Protein AF-X1V3N1-F1 (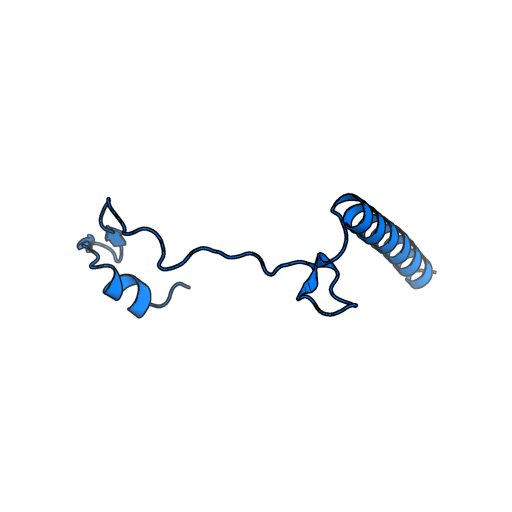afdb_monomer_lite)

Secondary structure (DSSP, 8-state):
---HHHHHTT-PEEEETTEEEPPSS-PPPSS---PPPGGGS-TT-GGGS-HHHHHHHHHHHHHHHHHHHHHHT-

Radius of gyration: 22.83 Å; chains: 1; bounding box: 51×23×52 Å

Organism: NCBI:txid412755

Sequence (74 aa):
PIPWALVEAQNPVDIGSGYYLLPPIRPPPSGRRQPTNLIELPDGDYRKHTNTVRRLIDRAKNVASFRSDYESYS

Structure (mmCIF, N/CA/C/O backbone):
data_AF-X1V3N1-F1
#
_entry.id   AF-X1V3N1-F1
#
loop_
_atom_site.group_PDB
_atom_site.id
_atom_site.type_symbol
_atom_site.label_atom_id
_atom_site.label_alt_id
_atom_site.label_comp_id
_atom_site.label_asym_id
_atom_site.label_entity_id
_atom_site.label_seq_id
_atom_site.pdbx_PDB_ins_code
_atom_site.Cartn_x
_atom_site.Cartn_y
_atom_site.Cartn_z
_atom_site.occupancy
_atom_site.B_iso_or_equiv
_atom_site.auth_seq_id
_atom_site.auth_comp_id
_atom_site.auth_asym_id
_atom_site.auth_atom_id
_atom_site.pdbx_PDB_model_num
ATOM 1 N N . PRO A 1 1 ? 8.018 8.551 13.590 1.00 71.31 1 PRO A N 1
ATOM 2 C CA . PRO A 1 1 ? 7.071 8.398 14.722 1.00 71.31 1 PRO A CA 1
ATOM 3 C C . PRO A 1 1 ? 5.629 8.192 14.228 1.00 71.31 1 PRO A C 1
ATOM 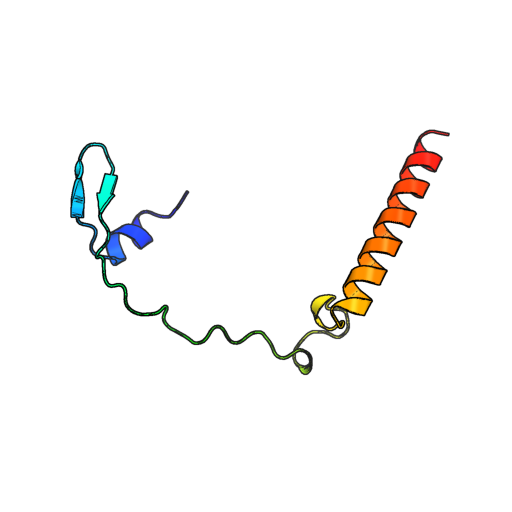5 O O . PRO A 1 1 ? 5.209 8.872 13.297 1.00 71.31 1 PRO A O 1
ATOM 8 N N . ILE A 1 2 ? 4.899 7.234 14.808 1.00 74.62 2 ILE A N 1
ATOM 9 C CA . ILE A 1 2 ? 3.477 7.017 14.499 1.00 74.62 2 ILE A CA 1
ATOM 10 C C . ILE A 1 2 ? 2.655 8.061 15.278 1.00 74.62 2 ILE A C 1
ATOM 12 O O . ILE A 1 2 ? 2.876 8.199 16.481 1.00 74.62 2 ILE A O 1
ATOM 16 N N . PRO A 1 3 ? 1.739 8.807 14.637 1.00 87.31 3 PRO A N 1
ATOM 17 C CA . PRO A 1 3 ? 0.851 9.742 15.327 1.00 87.31 3 PRO A CA 1
ATOM 18 C C . PRO A 1 3 ? -0.007 9.057 16.401 1.00 87.31 3 PRO A C 1
ATOM 20 O O . PRO A 1 3 ? -0.652 8.049 16.112 1.00 87.31 3 PRO A O 1
ATOM 23 N N . TRP A 1 4 ? -0.075 9.636 17.607 1.00 85.50 4 TRP A N 1
ATOM 24 C CA . TRP A 1 4 ? -0.858 9.088 18.728 1.00 85.50 4 TRP A CA 1
ATOM 25 C C . TRP A 1 4 ? -2.341 8.890 18.384 1.00 85.50 4 TRP A C 1
ATOM 27 O O . TRP A 1 4 ? -2.904 7.842 18.683 1.00 85.50 4 TRP A O 1
ATOM 37 N N . ALA A 1 5 ? -2.937 9.824 17.637 1.00 87.31 5 ALA A N 1
ATOM 38 C CA . ALA A 1 5 ? -4.326 9.732 17.181 1.00 87.31 5 ALA A CA 1
ATOM 39 C C . ALA A 1 5 ? -4.633 8.448 16.378 1.00 87.31 5 ALA A C 1
ATOM 41 O O . ALA A 1 5 ? -5.747 7.936 16.431 1.00 87.31 5 ALA A O 1
ATOM 42 N N . LEU A 1 6 ? -3.650 7.893 15.650 1.00 84.38 6 LEU A N 1
ATOM 43 C CA . LEU A 1 6 ? -3.822 6.625 14.926 1.00 84.38 6 LEU A CA 1
ATOM 44 C C . LEU A 1 6 ? -3.765 5.406 15.850 1.00 84.38 6 LEU A C 1
ATOM 46 O O . LEU A 1 6 ? -4.315 4.358 15.512 1.00 84.38 6 LEU A O 1
ATOM 50 N N . VAL A 1 7 ? -3.063 5.520 16.977 1.00 83.19 7 VAL A N 1
ATOM 51 C CA . VAL A 1 7 ? -2.969 4.468 17.994 1.00 83.19 7 VAL A CA 1
ATOM 52 C C . VAL A 1 7 ? -4.253 4.450 18.814 1.00 83.19 7 VAL A C 1
ATOM 54 O O . VAL A 1 7 ? -4.866 3.397 18.932 1.00 83.19 7 VAL A O 1
ATOM 57 N N . GLU A 1 8 ? -4.710 5.615 19.281 1.00 86.88 8 GLU A N 1
ATOM 58 C CA . GLU A 1 8 ? -5.947 5.785 20.054 1.00 86.88 8 GLU A CA 1
ATOM 59 C C . GLU A 1 8 ? -7.187 5.277 19.299 1.00 86.88 8 GLU A C 1
ATOM 61 O O . GLU A 1 8 ? -7.996 4.539 19.858 1.00 86.88 8 GLU A O 1
ATOM 66 N N . ALA A 1 9 ? -7.280 5.545 17.991 1.00 86.94 9 ALA A N 1
ATOM 67 C CA . ALA A 1 9 ? -8.373 5.066 17.139 1.00 86.94 9 ALA A CA 1
ATOM 68 C C . ALA A 1 9 ? -8.477 3.528 17.026 1.00 86.94 9 ALA A C 1
ATOM 70 O O . ALA A 1 9 ? -9.482 3.014 16.536 1.00 86.94 9 ALA A O 1
ATOM 71 N N . GLN A 1 10 ? -7.449 2.782 17.445 1.00 85.31 10 GLN A N 1
ATOM 72 C CA . GLN A 1 10 ? -7.428 1.315 17.417 1.00 85.31 10 GLN A CA 1
ATOM 73 C C . GLN A 1 10 ? -7.826 0.674 18.756 1.00 85.31 10 GLN A C 1
ATOM 75 O O . GLN A 1 10 ? -7.678 -0.539 18.900 1.00 85.31 10 GLN A O 1
ATOM 80 N N . ASN A 1 11 ? -8.345 1.458 19.711 1.00 87.50 11 ASN A N 1
ATOM 81 C CA . ASN A 1 11 ? -8.727 1.013 21.059 1.00 87.50 11 ASN A CA 1
ATOM 82 C C . ASN A 1 11 ? -7.613 0.204 21.756 1.00 87.50 11 ASN A C 1
ATOM 84 O O . ASN A 1 11 ? -7.792 -0.979 22.060 1.00 87.50 11 ASN A O 1
ATOM 88 N N . PRO A 1 12 ? -6.434 0.816 21.957 1.00 89.06 12 PRO A N 1
ATOM 89 C CA . PRO A 1 12 ? -5.296 0.159 22.578 1.00 89.06 12 PRO A CA 1
ATOM 90 C C . PRO A 1 12 ? -5.558 -0.123 24.063 1.00 89.06 12 PRO A C 1
ATOM 92 O O . PRO A 1 12 ? -6.191 0.671 24.755 1.00 89.06 12 PRO A O 1
ATOM 95 N N . VAL A 1 13 ? -4.998 -1.217 24.573 1.00 90.88 13 VAL A N 1
ATOM 96 C CA . VAL A 1 13 ? -4.941 -1.516 26.009 1.00 90.88 13 VAL A CA 1
ATOM 97 C C . VAL A 1 13 ? -3.578 -1.093 26.536 1.00 90.88 13 VAL A C 1
ATOM 99 O O . VAL A 1 13 ? -2.555 -1.570 26.050 1.00 90.88 13 VAL A O 1
ATOM 102 N N . ASP A 1 14 ? -3.552 -0.199 27.519 1.00 91.12 14 ASP A N 1
ATOM 103 C CA . ASP A 1 14 ? -2.312 0.168 28.205 1.00 91.12 14 ASP A CA 1
ATOM 104 C C . ASP A 1 14 ? -1.767 -1.035 28.990 1.00 91.12 14 ASP A C 1
ATOM 106 O O . ASP A 1 14 ? -2.495 -1.681 29.746 1.00 91.12 14 ASP A O 1
ATOM 110 N N . ILE A 1 15 ? -0.487 -1.343 28.787 1.00 92.94 15 ILE A N 1
ATOM 111 C CA . ILE A 1 15 ? 0.235 -2.405 29.502 1.00 92.94 15 ILE A CA 1
ATOM 112 C C . ILE A 1 15 ? 1.393 -1.851 30.350 1.00 92.94 15 ILE A C 1
ATOM 114 O O . ILE A 1 15 ? 2.188 -2.620 30.890 1.00 92.94 15 ILE A O 1
ATOM 118 N N . GLY A 1 16 ? 1.471 -0.527 30.502 1.00 92.38 16 GLY A N 1
ATOM 119 C CA . GLY A 1 16 ? 2.462 0.180 31.302 1.00 92.38 16 GLY A CA 1
ATOM 120 C C . GLY A 1 16 ? 3.699 0.612 30.514 1.00 92.38 16 GLY A C 1
ATOM 121 O O . GLY A 1 16 ? 3.943 0.201 29.380 1.00 92.38 16 GLY A O 1
ATOM 122 N N . SER A 1 17 ? 4.504 1.486 31.129 1.00 89.31 17 SER A N 1
ATOM 123 C CA . SER A 1 17 ? 5.785 1.972 30.581 1.00 89.31 17 SER A CA 1
ATOM 124 C C . SER A 1 17 ? 5.697 2.591 29.175 1.00 89.31 17 SER A C 1
ATOM 126 O O . SER A 1 17 ? 6.679 2.591 28.435 1.00 89.31 17 SER A O 1
ATOM 128 N N . GLY A 1 18 ? 4.530 3.130 28.806 1.00 85.62 18 GLY A N 1
ATOM 129 C CA . GLY A 1 18 ? 4.285 3.718 27.486 1.00 85.62 18 GLY A CA 1
ATOM 130 C C . GLY A 1 18 ? 4.041 2.694 26.372 1.00 85.62 18 GLY A C 1
ATOM 131 O O . GLY A 1 18 ? 4.031 3.071 25.200 1.00 85.62 18 GLY A O 1
ATOM 132 N N . TYR A 1 19 ? 3.847 1.419 26.716 1.00 86.81 19 TYR A N 1
ATOM 133 C CA . TYR A 1 19 ? 3.496 0.368 25.771 1.00 86.81 19 TYR A CA 1
ATOM 134 C C . TYR A 1 19 ? 1.991 0.123 25.753 1.00 86.81 19 TYR A C 1
ATOM 136 O O . TYR A 1 19 ? 1.321 0.119 26.782 1.00 86.81 19 TYR A O 1
ATOM 144 N N . TYR A 1 20 ? 1.482 -0.146 24.555 1.00 89.94 20 TYR A N 1
ATOM 145 C CA . TYR A 1 20 ? 0.068 -0.365 24.305 1.00 89.94 20 TYR A CA 1
ATOM 146 C C . TYR A 1 20 ? -0.125 -1.645 23.499 1.00 89.94 20 TYR A C 1
ATOM 148 O O . TYR A 1 20 ? 0.474 -1.823 22.434 1.00 89.94 20 TYR A O 1
ATOM 156 N N . LEU A 1 21 ? -0.971 -2.534 24.003 1.00 89.06 21 LEU A N 1
ATOM 157 C CA . LEU A 1 21 ? -1.383 -3.745 23.319 1.00 89.06 21 LEU A CA 1
ATOM 158 C C . LEU A 1 21 ? -2.568 -3.431 22.405 1.00 89.06 21 LEU A C 1
ATOM 160 O O . LEU A 1 21 ? -3.629 -3.004 22.855 1.00 89.06 21 LEU A O 1
ATOM 164 N N . LEU A 1 22 ? -2.394 -3.659 21.107 1.00 87.12 22 LEU A N 1
ATOM 165 C CA . LEU A 1 22 ? -3.490 -3.556 20.147 1.00 87.12 22 LEU A CA 1
ATOM 166 C C . LEU A 1 22 ? -4.346 -4.833 20.161 1.00 87.12 22 LEU A C 1
ATOM 168 O O . LEU A 1 22 ? -3.816 -5.916 20.430 1.00 87.12 22 LEU A O 1
ATOM 172 N N . PRO A 1 23 ? -5.641 -4.742 19.811 1.00 85.31 23 PRO A N 1
ATOM 173 C CA . PRO A 1 23 ? -6.498 -5.913 19.679 1.00 85.31 23 PRO A CA 1
ATOM 174 C C . PRO A 1 23 ? -5.902 -6.958 18.713 1.00 85.31 23 PRO A C 1
ATOM 176 O O . PRO A 1 23 ? -5.395 -6.588 17.648 1.00 85.31 23 PRO A O 1
ATOM 179 N N . PRO A 1 24 ? -5.990 -8.265 19.033 1.00 79.88 24 PRO A N 1
ATOM 180 C CA . PRO A 1 24 ? -5.418 -9.329 18.202 1.00 79.88 24 PRO A CA 1
ATOM 181 C C . PRO A 1 24 ? -6.125 -9.464 16.847 1.00 79.88 24 PRO A C 1
ATOM 183 O O . PRO A 1 24 ? -5.509 -9.863 15.860 1.00 79.88 24 PRO A O 1
ATOM 186 N N . ILE A 1 25 ? -7.410 -9.103 16.783 1.00 77.06 25 ILE A N 1
ATOM 187 C CA . ILE A 1 25 ? -8.201 -9.083 15.553 1.00 77.06 25 ILE A CA 1
ATOM 188 C C . ILE A 1 25 ? -8.378 -7.629 15.144 1.00 77.06 25 ILE A C 1
ATOM 190 O O . ILE A 1 25 ? -9.046 -6.854 15.826 1.00 77.06 25 ILE A O 1
ATOM 194 N N . ARG A 1 26 ? -7.787 -7.267 14.007 1.00 75.25 26 ARG A N 1
ATOM 195 C CA . ARG A 1 26 ? -7.997 -5.967 13.372 1.00 75.25 26 ARG A CA 1
ATOM 196 C C . ARG A 1 26 ? -8.893 -6.164 12.156 1.00 75.25 26 ARG A C 1
ATOM 198 O O . ARG A 1 26 ? -8.707 -7.157 11.445 1.00 75.25 26 ARG A O 1
ATOM 205 N N . PRO A 1 27 ? -9.843 -5.251 11.890 1.00 76.81 27 PRO A N 1
ATOM 206 C CA . PRO A 1 27 ? -10.540 -5.275 10.618 1.00 76.81 27 PRO A CA 1
ATOM 207 C C . PRO A 1 27 ? -9.498 -5.202 9.493 1.00 76.81 27 PRO A C 1
ATOM 209 O O . PRO A 1 27 ? -8.457 -4.549 9.657 1.00 76.81 27 PRO A O 1
ATOM 212 N N . PRO A 1 28 ? -9.733 -5.879 8.357 1.00 75.00 28 PRO A N 1
ATOM 213 C CA . PRO A 1 28 ? -8.880 -5.692 7.199 1.00 75.00 28 PRO A CA 1
ATOM 214 C C . PRO A 1 28 ? -8.823 -4.191 6.873 1.00 75.00 28 PRO A C 1
ATOM 216 O O . PRO A 1 28 ? -9.823 -3.493 7.069 1.00 75.00 28 PRO A O 1
ATOM 219 N N . PRO A 1 29 ? -7.673 -3.674 6.409 1.00 74.62 29 PRO A N 1
ATOM 220 C CA . PRO A 1 29 ? 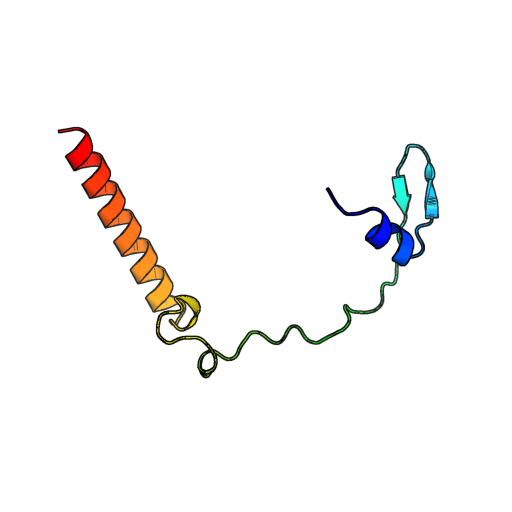-7.555 -2.271 6.038 1.00 74.62 29 PRO A CA 1
ATOM 221 C C . PRO A 1 29 ? -8.713 -1.870 5.121 1.00 74.62 29 PRO A C 1
ATOM 223 O O . PRO A 1 29 ? -9.070 -2.606 4.197 1.00 74.62 29 PRO A O 1
ATOM 226 N N . SER A 1 30 ? -9.324 -0.720 5.411 1.00 70.75 30 SER A N 1
ATOM 227 C CA . SER A 1 30 ? -10.464 -0.212 4.658 1.00 70.75 30 SER A CA 1
ATOM 228 C C . SER A 1 30 ? -10.026 0.114 3.232 1.00 70.75 30 SER A C 1
ATOM 230 O O . SER A 1 30 ? -9.370 1.117 2.961 1.00 70.75 30 SER A O 1
ATOM 232 N N . GLY A 1 31 ? -10.380 -0.775 2.308 1.00 68.62 31 GLY A N 1
ATOM 233 C CA . GLY A 1 31 ? -10.169 -0.593 0.879 1.00 68.62 31 GLY A CA 1
ATOM 234 C C . GLY A 1 31 ? -9.251 -1.637 0.254 1.00 68.62 31 GLY A C 1
ATOM 235 O O . GLY A 1 31 ? -8.216 -2.032 0.794 1.00 68.62 31 GLY A O 1
ATOM 236 N N . ARG A 1 32 ? -9.610 -2.057 -0.963 1.00 65.44 32 ARG A N 1
ATOM 237 C CA . ARG A 1 32 ? -8.661 -2.736 -1.848 1.00 65.44 32 ARG A CA 1
ATOM 238 C C . ARG A 1 32 ? -7.517 -1.762 -2.108 1.00 65.44 32 ARG A C 1
ATOM 240 O O . ARG A 1 32 ? -7.754 -0.684 -2.646 1.00 65.44 32 ARG A O 1
ATOM 247 N N . ARG A 1 33 ? -6.276 -2.164 -1.815 1.00 67.94 33 ARG A N 1
ATOM 248 C CA . ARG A 1 33 ? -5.118 -1.575 -2.496 1.00 67.94 33 ARG A CA 1
ATOM 249 C C . ARG A 1 33 ? -5.295 -1.876 -3.980 1.00 67.94 33 ARG A C 1
ATOM 251 O O . ARG A 1 33 ? -4.992 -2.980 -4.423 1.00 67.94 33 ARG A O 1
ATOM 258 N N . GLN A 1 34 ? -5.867 -0.937 -4.720 1.00 70.12 34 GLN A N 1
ATOM 259 C CA . GLN A 1 34 ? -5.865 -0.991 -6.170 1.00 70.12 34 GLN A CA 1
ATOM 260 C C . GLN A 1 34 ? -4.528 -0.401 -6.616 1.00 70.12 34 GLN A C 1
ATOM 262 O O . GLN A 1 34 ? -4.328 0.805 -6.459 1.00 70.12 34 GLN A O 1
ATOM 267 N N . PRO A 1 35 ? -3.562 -1.220 -7.076 1.00 69.56 35 PRO A N 1
ATOM 268 C CA . PRO A 1 35 ? -2.441 -0.648 -7.800 1.00 69.56 35 PRO A CA 1
ATOM 269 C C . PRO A 1 35 ? -3.019 0.143 -8.974 1.00 69.56 35 PRO A C 1
ATOM 271 O O . PRO A 1 35 ? -3.948 -0.324 -9.632 1.00 69.56 35 PRO A O 1
ATOM 274 N N . THR A 1 36 ? -2.503 1.351 -9.196 1.00 70.25 36 THR A N 1
ATOM 275 C CA . THR A 1 36 ? -2.896 2.171 -10.345 1.00 70.25 36 THR A CA 1
ATOM 276 C C . THR A 1 36 ? -2.700 1.340 -11.607 1.00 70.25 36 THR A C 1
ATOM 278 O O . THR A 1 36 ? -1.631 0.739 -11.774 1.00 70.25 36 THR A O 1
ATOM 281 N N . ASN A 1 37 ? -3.714 1.265 -12.473 1.00 77.81 37 ASN A N 1
ATOM 282 C CA . ASN A 1 37 ? -3.550 0.548 -13.731 1.00 77.81 37 ASN A CA 1
ATOM 283 C C . ASN A 1 37 ? -2.402 1.197 -14.511 1.00 77.81 37 ASN A C 1
ATOM 285 O O . ASN A 1 37 ? -2.292 2.420 -14.564 1.00 77.81 37 ASN A O 1
ATOM 289 N N . LEU A 1 38 ? -1.550 0.389 -15.148 1.00 77.81 38 LEU A N 1
ATOM 290 C CA . LEU A 1 38 ? -0.382 0.910 -15.872 1.00 77.81 38 LEU A CA 1
ATOM 291 C C . LEU A 1 38 ? -0.776 1.882 -16.998 1.00 77.81 38 LEU A C 1
ATOM 293 O O . LEU A 1 38 ? -0.001 2.771 -17.334 1.00 77.81 38 LEU A O 1
ATOM 297 N N . ILE A 1 39 ? -1.988 1.742 -17.545 1.00 77.88 39 ILE A N 1
ATOM 298 C CA . ILE A 1 39 ? -2.545 2.632 -18.574 1.00 77.88 39 ILE A CA 1
ATOM 299 C C . ILE A 1 39 ? -2.956 4.010 -18.036 1.00 77.88 39 ILE A C 1
ATOM 301 O O . ILE A 1 39 ? -2.956 4.972 -18.793 1.00 77.88 39 ILE A O 1
ATOM 305 N N . GLU A 1 40 ? -3.270 4.117 -16.744 1.00 84.00 40 GLU A N 1
ATOM 306 C CA . GLU A 1 40 ? -3.697 5.365 -16.089 1.00 84.00 40 GLU A CA 1
ATOM 307 C C . GLU A 1 40 ? -2.507 6.213 -15.628 1.00 84.00 40 GLU A C 1
ATOM 309 O O . GLU A 1 40 ? -2.669 7.359 -15.213 1.00 84.00 40 GLU A O 1
ATOM 314 N N . LEU A 1 41 ? -1.297 5.651 -15.667 1.00 84.69 41 LEU A N 1
ATOM 315 C CA . LEU A 1 41 ? -0.096 6.386 -15.310 1.00 84.69 41 LEU A CA 1
ATOM 316 C C . LEU A 1 41 ? 0.229 7.455 -16.377 1.00 84.69 41 LEU A C 1
ATOM 318 O O . LEU A 1 41 ? -0.156 7.311 -17.539 1.00 84.69 41 LEU A O 1
ATOM 322 N N . PRO A 1 42 ? 0.986 8.508 -16.037 1.00 87.06 42 PRO A N 1
ATOM 323 C CA . PRO A 1 42 ? 1.583 9.410 -17.024 1.00 87.06 42 PRO A CA 1
ATOM 324 C C . PRO A 1 42 ? 2.583 8.683 -17.938 1.00 87.06 42 PRO A C 1
ATOM 326 O O . PRO A 1 42 ? 3.249 7.747 -17.500 1.00 87.06 42 PRO A O 1
ATOM 329 N N . ASP A 1 43 ? 2.742 9.120 -19.189 1.00 84.19 43 ASP A N 1
ATOM 330 C CA . ASP A 1 43 ? 3.621 8.455 -20.175 1.00 84.19 43 ASP A CA 1
ATOM 331 C C . ASP A 1 43 ? 5.103 8.402 -19.780 1.00 84.19 43 ASP A C 1
ATOM 333 O O . ASP A 1 43 ? 5.813 7.488 -20.189 1.00 84.19 43 ASP A O 1
ATOM 337 N N . GLY A 1 44 ? 5.553 9.323 -18.926 1.00 81.75 44 GLY A N 1
ATOM 338 C CA . GLY A 1 44 ? 6.907 9.328 -18.365 1.00 81.75 44 GLY A CA 1
ATOM 339 C C . GLY A 1 44 ? 7.060 8.589 -17.032 1.00 81.75 44 GLY A C 1
ATOM 340 O O . GLY A 1 44 ? 8.148 8.602 -16.457 1.00 81.75 44 GLY A O 1
ATOM 341 N N . ASP A 1 45 ? 5.997 7.984 -16.491 1.00 84.00 45 ASP A N 1
ATOM 342 C CA . ASP A 1 45 ? 6.090 7.287 -15.209 1.00 84.00 45 ASP A CA 1
ATOM 343 C C . ASP A 1 45 ? 6.887 5.990 -15.377 1.00 84.00 45 ASP A C 1
ATOM 345 O O . ASP A 1 45 ? 6.469 5.045 -16.048 1.00 84.00 45 ASP A O 1
ATOM 349 N N . TYR A 1 46 ? 8.031 5.922 -14.702 1.00 80.44 46 TYR A N 1
ATOM 350 C CA . TYR A 1 46 ? 8.925 4.768 -14.701 1.00 80.44 46 TYR A CA 1
ATOM 351 C C . TYR A 1 46 ? 8.231 3.450 -14.290 1.00 80.44 46 TYR A C 1
ATOM 353 O O . TYR A 1 46 ? 8.678 2.365 -14.669 1.00 80.44 46 TYR A O 1
ATOM 361 N N . ARG A 1 47 ? 7.110 3.507 -13.555 1.00 80.44 47 ARG A N 1
ATOM 362 C CA . ARG A 1 47 ? 6.311 2.326 -13.193 1.00 80.44 47 ARG A CA 1
ATOM 363 C C . ARG A 1 47 ? 5.533 1.725 -14.366 1.00 80.44 47 ARG A C 1
ATOM 365 O O . ARG A 1 47 ? 5.158 0.562 -14.254 1.00 80.44 47 ARG A O 1
ATOM 372 N N . LYS A 1 48 ? 5.317 2.455 -15.473 1.00 84.06 48 LYS A N 1
ATOM 373 C CA . LYS A 1 48 ? 4.688 1.918 -16.700 1.00 84.06 48 LYS A CA 1
ATOM 374 C C . LYS A 1 48 ? 5.502 0.800 -17.341 1.00 84.06 48 LYS A C 1
ATOM 376 O O . LYS A 1 48 ? 4.958 -0.032 -18.064 1.00 84.06 48 LYS A O 1
ATOM 381 N N . HIS A 1 49 ? 6.809 0.793 -17.117 1.00 82.88 49 HIS A N 1
ATOM 382 C CA . HIS A 1 49 ? 7.699 -0.185 -17.713 1.00 82.88 49 HIS A CA 1
ATOM 383 C C . HIS A 1 49 ? 7.532 -1.568 -17.076 1.00 82.88 49 HIS A C 1
ATOM 385 O O . HIS A 1 49 ? 7.358 -1.708 -15.864 1.00 82.88 49 HIS A O 1
ATOM 391 N N . THR A 1 50 ? 7.673 -2.614 -17.892 1.00 84.69 50 THR A N 1
ATOM 392 C CA . THR A 1 50 ? 7.784 -3.986 -17.386 1.00 84.69 50 THR A CA 1
ATOM 393 C C . THR A 1 50 ? 8.997 -4.116 -16.458 1.00 84.69 50 THR A C 1
ATOM 395 O O . THR A 1 50 ? 9.989 -3.394 -16.598 1.00 84.69 50 THR A O 1
ATOM 398 N N . ASN A 1 51 ? 8.958 -5.069 -15.520 1.00 82.44 51 ASN A N 1
ATOM 399 C CA . ASN A 1 51 ? 10.049 -5.289 -14.557 1.00 82.44 51 ASN A CA 1
ATOM 400 C C . ASN A 1 51 ? 11.421 -5.475 -15.235 1.00 82.44 51 ASN A C 1
ATOM 402 O O . ASN A 1 51 ? 12.439 -5.019 -14.716 1.00 82.44 51 ASN A O 1
ATOM 406 N N . THR A 1 52 ? 11.449 -6.097 -16.416 1.00 86.31 52 THR A N 1
ATOM 407 C CA . THR A 1 52 ? 12.667 -6.269 -17.219 1.00 86.31 52 THR A CA 1
ATOM 408 C C . THR A 1 52 ? 13.235 -4.931 -17.684 1.00 86.31 52 THR A C 1
ATOM 410 O O . THR A 1 52 ? 14.418 -4.666 -17.486 1.00 86.31 52 THR A O 1
ATOM 413 N N . VAL A 1 53 ? 12.394 -4.065 -18.257 1.00 84.69 53 VAL A N 1
ATOM 414 C CA . VAL A 1 53 ? 12.807 -2.739 -18.745 1.00 84.69 53 VAL A CA 1
ATOM 415 C C . VAL A 1 53 ? 13.279 -1.865 -17.584 1.00 84.69 53 VAL A C 1
ATOM 417 O O . VAL A 1 53 ? 14.324 -1.227 -17.686 1.00 84.69 53 VAL A O 1
ATOM 420 N N . ARG A 1 54 ? 12.591 -1.918 -16.439 1.00 85.06 54 ARG A N 1
ATOM 421 C CA . ARG A 1 54 ? 13.008 -1.240 -15.201 1.00 85.06 54 ARG A CA 1
ATOM 422 C C . ARG A 1 54 ? 14.422 -1.626 -14.770 1.00 85.06 54 ARG A C 1
ATOM 424 O O . ARG A 1 54 ? 15.270 -0.758 -14.585 1.00 85.06 54 ARG A O 1
ATOM 431 N N . ARG A 1 55 ? 14.708 -2.931 -14.713 1.00 86.44 55 ARG A N 1
ATOM 432 C CA . ARG A 1 55 ? 16.035 -3.451 -14.351 1.00 86.44 55 ARG A CA 1
ATOM 433 C C . ARG A 1 55 ? 17.129 -3.008 -15.328 1.00 86.44 55 ARG A C 1
ATOM 435 O O . ARG A 1 55 ? 18.257 -2.761 -14.906 1.00 86.44 55 ARG A O 1
ATOM 442 N N . LEU A 1 56 ? 16.815 -2.918 -16.621 1.00 89.75 56 LEU A N 1
ATOM 443 C CA . LEU A 1 56 ? 17.754 -2.431 -17.635 1.00 89.75 56 LEU A CA 1
ATOM 444 C C . LEU A 1 56 ? 18.050 -0.938 -17.466 1.00 89.75 56 LEU A C 1
ATOM 446 O O . LEU A 1 56 ? 19.215 -0.551 -17.518 1.00 89.75 56 LEU A O 1
ATOM 450 N N . ILE A 1 57 ? 17.023 -0.125 -17.210 1.00 86.75 57 ILE A N 1
ATOM 451 C CA . ILE A 1 57 ? 17.175 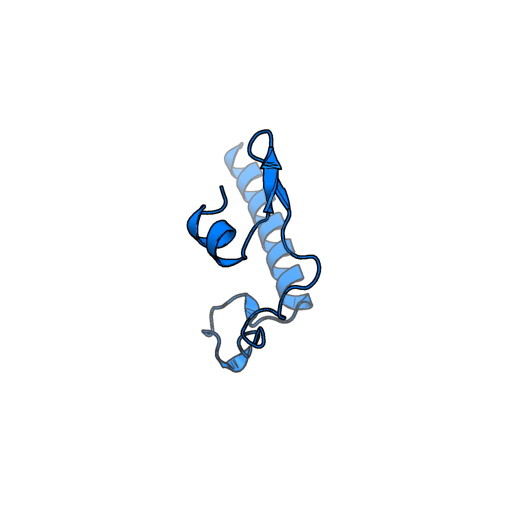1.309 -16.936 1.00 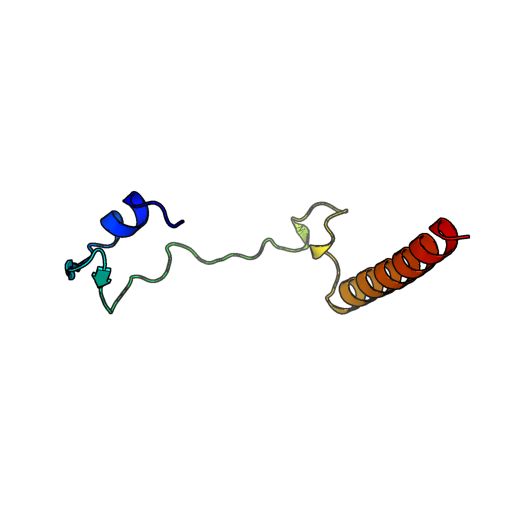86.75 57 ILE A CA 1
ATOM 452 C C . ILE A 1 57 ? 18.046 1.522 -15.694 1.00 86.75 57 ILE A C 1
ATOM 454 O O . ILE A 1 57 ? 18.993 2.303 -15.745 1.00 86.75 57 ILE A O 1
ATOM 458 N N . ASP A 1 58 ? 17.783 0.802 -14.602 1.00 88.50 58 ASP A N 1
ATOM 459 C CA . ASP A 1 58 ? 18.565 0.932 -13.366 1.00 88.50 58 ASP A CA 1
ATOM 460 C C . ASP A 1 58 ? 20.027 0.526 -13.583 1.00 88.50 58 ASP A C 1
ATOM 462 O O . ASP A 1 58 ? 20.948 1.203 -13.128 1.00 88.50 58 ASP A O 1
ATOM 466 N N . ARG A 1 59 ? 20.263 -0.547 -14.349 1.00 89.38 59 ARG A N 1
ATOM 467 C CA . ARG A 1 59 ? 21.617 -0.959 -14.733 1.00 89.38 59 ARG A CA 1
ATOM 468 C C . ARG A 1 59 ? 22.322 0.121 -15.554 1.00 89.38 59 ARG A C 1
ATOM 470 O O . ARG A 1 59 ? 23.480 0.413 -15.277 1.00 89.38 59 ARG A O 1
ATOM 477 N N . ALA A 1 60 ? 21.649 0.701 -16.546 1.00 89.44 60 ALA A N 1
ATOM 478 C CA . ALA A 1 60 ? 22.215 1.762 -17.374 1.00 89.44 60 ALA A CA 1
ATOM 479 C C . ALA A 1 60 ? 22.556 3.008 -16.543 1.00 89.44 60 ALA A C 1
ATOM 481 O O . ALA A 1 60 ? 23.641 3.563 -16.703 1.00 89.44 60 ALA A O 1
ATOM 482 N N . LYS A 1 61 ? 21.682 3.393 -15.602 1.00 85.44 61 LYS A N 1
ATOM 483 C CA . LYS A 1 61 ? 21.937 4.491 -14.659 1.00 85.44 61 LYS A CA 1
ATOM 484 C C . LYS A 1 61 ? 23.167 4.233 -13.793 1.00 85.44 61 LYS A C 1
ATOM 486 O O . LYS A 1 61 ? 24.006 5.115 -13.696 1.00 85.44 61 LYS A O 1
ATOM 491 N N . ASN A 1 62 ? 23.310 3.027 -13.241 1.00 88.50 62 ASN A N 1
ATOM 492 C CA . ASN A 1 62 ? 24.479 2.659 -12.434 1.00 88.50 62 ASN A CA 1
ATOM 493 C C . ASN A 1 62 ? 25.790 2.693 -13.236 1.00 88.50 62 ASN A C 1
ATOM 495 O O . ASN A 1 62 ? 26.830 3.087 -12.720 1.00 88.50 62 ASN A O 1
ATOM 499 N N . VAL A 1 63 ? 25.759 2.280 -14.508 1.00 87.50 63 VAL A N 1
ATOM 500 C CA . VAL A 1 63 ? 26.940 2.375 -15.382 1.00 87.50 63 VAL A CA 1
ATOM 501 C C . VAL A 1 63 ? 27.281 3.837 -15.677 1.00 87.50 63 VAL A C 1
ATOM 503 O O . VAL A 1 63 ? 28.453 4.204 -15.655 1.00 87.50 63 VAL A O 1
ATOM 506 N N . ALA A 1 64 ? 26.274 4.667 -15.952 1.00 83.69 64 ALA A N 1
ATOM 507 C CA . ALA A 1 64 ? 26.469 6.086 -16.222 1.00 83.69 64 ALA A CA 1
ATOM 508 C C . ALA A 1 64 ? 26.993 6.840 -14.991 1.00 83.69 64 ALA A C 1
ATOM 510 O O . ALA A 1 64 ? 27.929 7.621 -15.131 1.00 83.69 64 ALA A O 1
ATOM 511 N N . SER A 1 65 ? 26.455 6.571 -13.796 1.00 80.69 65 SER A N 1
ATOM 512 C CA . SER A 1 65 ? 26.929 7.188 -12.553 1.00 80.69 65 SER A CA 1
ATOM 513 C C . SER A 1 65 ? 28.374 6.802 -12.259 1.00 80.69 65 SER A C 1
ATOM 515 O O . SER A 1 65 ? 29.196 7.679 -12.054 1.00 80.69 65 SER A O 1
ATOM 517 N N . PHE A 1 66 ? 28.719 5.514 -12.368 1.00 80.81 66 PHE A N 1
ATOM 518 C CA . PHE A 1 66 ? 30.094 5.051 -12.174 1.00 80.81 66 PHE A CA 1
ATOM 519 C C . PHE A 1 66 ? 31.094 5.755 -13.105 1.00 80.81 66 PHE A C 1
ATOM 521 O O . PHE A 1 66 ? 32.193 6.113 -12.689 1.00 80.81 66 PHE A O 1
ATOM 528 N N . ARG A 1 67 ? 30.717 5.969 -14.372 1.00 77.19 67 ARG A N 1
ATOM 529 C CA . ARG A 1 67 ? 31.552 6.694 -15.342 1.00 77.19 67 ARG A CA 1
ATOM 530 C C . ARG A 1 67 ? 31.651 8.185 -15.030 1.00 77.19 67 ARG A C 1
ATOM 532 O O . ARG A 1 67 ? 32.744 8.726 -15.092 1.00 77.19 67 ARG A O 1
ATOM 539 N N . SER A 1 68 ? 30.534 8.823 -14.682 1.00 80.44 68 SER A N 1
ATOM 540 C CA . SER A 1 68 ? 30.505 10.236 -14.292 1.00 80.44 68 SER A CA 1
ATOM 541 C C . SER A 1 68 ? 31.359 10.497 -13.055 1.00 80.44 68 SER A C 1
ATOM 543 O O . SER A 1 68 ? 32.086 11.484 -13.018 1.00 80.44 68 SER A O 1
ATOM 545 N N . ASP A 1 69 ? 31.283 9.616 -12.057 1.00 77.69 69 ASP A N 1
ATOM 546 C CA . ASP A 1 69 ? 32.096 9.717 -10.848 1.00 77.69 69 ASP A CA 1
ATOM 547 C C . ASP A 1 69 ? 33.582 9.623 -11.216 1.00 77.69 69 ASP A C 1
ATOM 549 O O . ASP A 1 69 ? 34.367 10.467 -10.799 1.00 77.69 69 ASP A O 1
ATOM 553 N N . TYR A 1 70 ? 33.967 8.664 -12.067 1.00 73.75 70 TYR A N 1
ATOM 554 C CA . TYR A 1 70 ? 35.343 8.534 -12.558 1.00 73.75 70 TYR A CA 1
ATOM 555 C C . TYR A 1 70 ? 35.838 9.781 -13.311 1.00 73.75 70 TYR A C 1
ATOM 557 O O . TYR A 1 70 ? 36.942 10.247 -13.043 1.00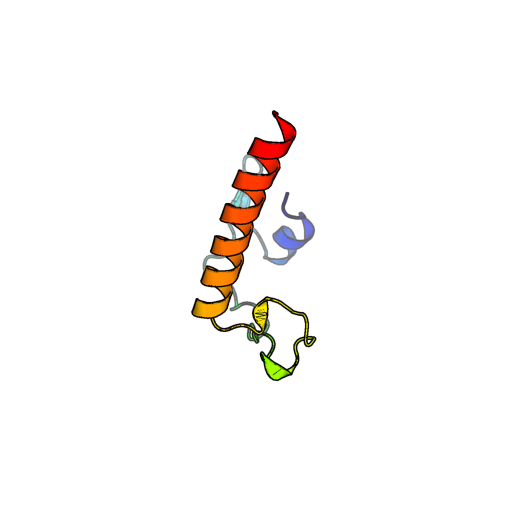 73.75 70 TYR A O 1
ATOM 565 N N . GLU A 1 71 ? 35.029 10.348 -14.211 1.00 71.12 71 GLU A N 1
ATOM 566 C CA . GLU A 1 71 ? 35.379 11.580 -14.937 1.00 71.12 71 GLU A CA 1
ATOM 567 C C . GLU A 1 71 ? 35.487 12.802 -14.014 1.00 71.12 71 GLU A C 1
ATOM 569 O O . GLU A 1 71 ? 36.304 13.678 -14.267 1.00 71.12 71 GLU A O 1
ATOM 574 N N . SER A 1 72 ? 34.723 12.855 -12.917 1.00 72.00 72 SER A N 1
ATOM 575 C CA . SER A 1 72 ? 34.800 13.949 -11.939 1.00 72.00 72 SER A CA 1
ATOM 576 C C . SER A 1 72 ? 36.063 13.918 -11.067 1.00 72.00 72 SER A C 1
ATOM 578 O O . SER A 1 72 ? 36.352 14.913 -10.400 1.00 72.00 72 SER A O 1
ATOM 580 N N . TYR A 1 73 ? 36.779 12.791 -11.018 1.00 58.88 73 TYR A N 1
ATOM 581 C CA . TYR A 1 73 ? 38.036 12.633 -10.275 1.00 58.88 73 TYR A CA 1
ATOM 582 C C . TYR A 1 73 ? 39.287 12.746 -11.162 1.00 58.88 73 TYR A C 1
ATOM 584 O O . TYR A 1 73 ? 40.398 12.585 -10.648 1.00 58.88 73 TYR A O 1
ATOM 592 N N . SER A 1 74 ? 39.120 12.997 -12.464 1.00 54.72 74 SER A N 1
ATOM 593 C CA . SER A 1 74 ? 40.211 13.158 -13.432 1.00 54.72 74 SER A CA 1
ATOM 594 C C . SER A 1 74 ? 40.471 14.620 -13.778 1.00 54.72 74 SER A C 1
ATOM 596 O O . SER A 1 74 ? 41.609 14.864 -14.238 1.00 54.72 74 SER A O 1
#

pLDDT: mean 81.41, std 7.8, range [54.72, 92.94]

Foldseek 3Di:
DDDPVVVVVQVWPDPDPPDTHGDPDDDDPPDDPDDDDLVNDPPPPLVVDDPVVNVVVVVVVVVVVVVVVVVVVD